Protein AF-A0A7W0J242-F1 (afdb_monomer_lite)

Secondary structure (DSSP, 8-state):
-HHHHHHHHHHHHHHHHH-------EE----BSSEEEE-TT--S-EE--TT-EE-TT-EEEE-TT-B-

Sequence (68 aa):
MKKIFLIILVNVCFFMFVSTVYAAAGKIAKLSGEVSWRDKANVPYKKAKEGMDFEAGCWIKTGKDGWA

Foldseek 3Di:
DVVVVVVVVVVVVVVVVVPPPPDFPDFQQDKDDFKWKDAQPDPDTDGDDHRDTHHDRMDMDADVVIDD

Structure (mmCIF, N/CA/C/O backbone):
data_AF-A0A7W0J242-F1
#
_entry.id   AF-A0A7W0J242-F1
#
loop_
_atom_site.group_PDB
_atom_site.id
_atom_site.type_symbol
_atom_site.label_atom_id
_atom_site.label_alt_id
_atom_site.label_comp_id
_atom_site.label_asym_id
_atom_site.label_entity_id
_atom_site.label_seq_id
_atom_site.pdbx_PDB_ins_code
_atom_site.Cartn_x
_atom_site.Cartn_y
_atom_site.Cartn_z
_atom_site.occupancy
_atom_site.B_iso_or_equiv
_atom_site.auth_seq_id
_atom_site.auth_comp_id
_atom_site.auth_asym_id
_atom_site.auth_atom_id
_atom_site.pdbx_PDB_model_num
ATOM 1 N N . MET A 1 1 ? 19.110 11.830 -46.229 1.00 60.94 1 MET A N 1
ATOM 2 C CA . MET A 1 1 ? 19.765 11.312 -45.003 1.00 60.94 1 MET A CA 1
ATOM 3 C C . MET A 1 1 ? 19.385 12.083 -43.736 1.00 60.94 1 MET A C 1
ATOM 5 O O . MET A 1 1 ? 18.834 11.461 -42.842 1.00 60.94 1 MET A O 1
ATOM 9 N N . LYS A 1 2 ? 19.557 13.416 -43.663 1.00 70.00 2 LYS A N 1
ATOM 10 C CA . LYS A 1 2 ? 19.229 14.210 -42.451 1.00 70.00 2 LYS A CA 1
ATOM 11 C C . LYS A 1 2 ? 17.776 14.065 -41.952 1.00 70.00 2 LYS A C 1
ATOM 13 O O . LYS A 1 2 ? 17.556 13.951 -40.756 1.00 70.00 2 LYS A O 1
ATOM 18 N N . LYS A 1 3 ? 16.793 14.006 -42.861 1.00 77.75 3 LYS A N 1
ATOM 19 C CA . LYS A 1 3 ? 15.362 13.867 -42.51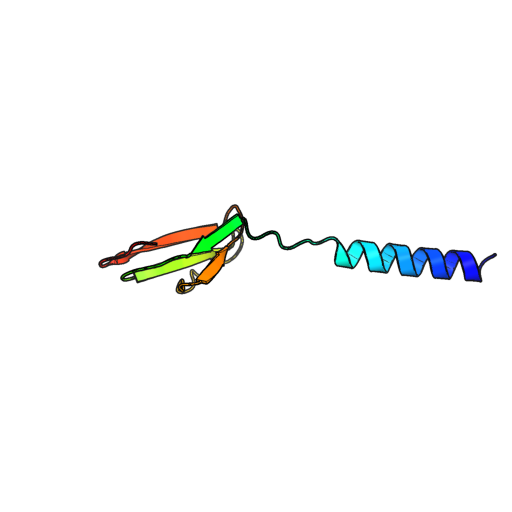3 1.00 77.75 3 LYS A CA 1
ATOM 20 C C . LYS A 1 3 ? 15.007 12.495 -41.922 1.00 77.75 3 LYS A C 1
ATOM 22 O O . LYS A 1 3 ? 14.233 12.424 -40.981 1.00 77.75 3 LYS A O 1
ATOM 27 N N . ILE A 1 4 ? 15.607 11.424 -42.446 1.00 87.75 4 ILE A N 1
ATOM 28 C CA . ILE A 1 4 ? 15.377 10.047 -41.973 1.00 87.75 4 ILE A CA 1
ATOM 29 C C . ILE A 1 4 ? 15.958 9.876 -40.567 1.00 87.75 4 ILE A C 1
ATOM 31 O O . ILE A 1 4 ? 15.293 9.341 -39.689 1.00 87.75 4 ILE A O 1
ATOM 35 N N . PHE A 1 5 ? 17.157 10.414 -40.335 1.00 86.94 5 PHE A N 1
ATOM 36 C CA . PHE A 1 5 ? 17.776 10.427 -39.011 1.00 86.94 5 PHE A CA 1
ATOM 37 C C . PHE A 1 5 ? 16.901 11.142 -37.971 1.00 86.94 5 PHE A C 1
ATOM 39 O O . PHE A 1 5 ? 16.721 10.644 -36.865 1.00 86.94 5 PHE A O 1
ATOM 46 N N . LEU A 1 6 ? 16.297 12.271 -38.348 1.00 89.56 6 LEU A N 1
ATOM 47 C CA . LEU A 1 6 ? 15.434 13.054 -37.464 1.00 89.56 6 LEU A CA 1
ATOM 48 C C . LEU A 1 6 ? 14.137 12.305 -37.114 1.00 89.56 6 LEU A C 1
ATOM 50 O O . LEU A 1 6 ? 13.715 12.317 -35.964 1.00 89.56 6 LEU A O 1
ATOM 54 N N . ILE A 1 7 ? 13.553 11.584 -38.076 1.00 90.31 7 ILE A N 1
ATOM 55 C CA . ILE A 1 7 ? 12.378 10.729 -37.841 1.00 90.31 7 ILE A CA 1
ATOM 56 C C . ILE A 1 7 ? 12.720 9.593 -36.871 1.00 90.31 7 ILE A C 1
ATOM 58 O O . ILE A 1 7 ? 11.960 9.341 -35.938 1.00 90.31 7 ILE A O 1
ATOM 62 N N . ILE A 1 8 ? 13.865 8.932 -37.054 1.00 90.44 8 ILE A N 1
ATOM 63 C CA . ILE A 1 8 ? 14.314 7.859 -36.157 1.00 90.44 8 ILE A CA 1
ATOM 64 C C . ILE A 1 8 ? 14.539 8.410 -34.745 1.00 90.44 8 ILE A C 1
ATOM 66 O O . ILE A 1 8 ? 14.046 7.829 -33.785 1.00 90.44 8 ILE A O 1
ATOM 70 N N . LEU A 1 9 ? 15.207 9.560 -34.617 1.00 90.38 9 LEU A N 1
ATOM 71 C CA . LEU A 1 9 ? 15.480 10.187 -33.325 1.00 90.38 9 LEU A CA 1
ATOM 72 C C . LEU A 1 9 ? 14.191 1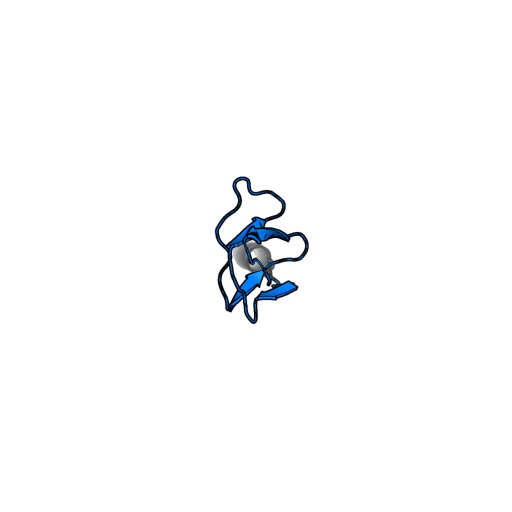0.540 -32.568 1.00 90.38 9 LEU A C 1
ATOM 74 O O . LEU A 1 9 ? 14.074 10.239 -31.384 1.00 90.38 9 LEU A O 1
ATOM 78 N N . VAL A 1 10 ? 13.203 11.123 -33.255 1.00 88.31 10 VAL A N 1
ATOM 79 C CA . VAL A 1 10 ? 11.901 11.459 -32.656 1.00 88.31 10 VAL A CA 1
ATOM 80 C C . VAL A 1 10 ? 11.168 10.206 -32.186 1.00 88.31 10 VAL A C 1
ATOM 82 O O . VAL A 1 10 ? 10.633 10.199 -31.080 1.00 88.31 10 VAL A O 1
ATOM 85 N N . ASN A 1 11 ? 11.182 9.134 -32.981 1.00 85.25 11 ASN A N 1
ATOM 86 C CA . ASN A 1 11 ? 10.552 7.875 -32.587 1.00 85.25 11 ASN A CA 1
ATOM 87 C C . ASN A 1 11 ? 11.255 7.259 -31.371 1.00 85.25 11 ASN A C 1
ATOM 89 O O . ASN A 1 11 ? 10.585 6.884 -30.417 1.00 85.25 11 ASN A O 1
ATOM 93 N N . VAL A 1 12 ? 12.589 7.217 -31.350 1.00 85.56 12 VAL A N 1
ATOM 94 C CA . VAL A 1 12 ? 13.354 6.684 -30.210 1.00 85.56 12 VAL A CA 1
ATOM 95 C C . VAL A 1 12 ? 13.067 7.476 -28.930 1.00 85.56 12 VAL A C 1
ATOM 97 O O . VAL A 1 12 ? 12.799 6.874 -27.892 1.00 85.56 12 VAL A O 1
ATOM 100 N N . CYS A 1 13 ? 13.033 8.811 -28.996 1.00 82.38 13 CYS A N 1
ATOM 101 C CA . CYS A 1 13 ? 12.656 9.644 -27.851 1.00 82.38 13 CYS A CA 1
ATOM 102 C C . CYS A 1 13 ? 11.212 9.400 -27.394 1.00 82.38 13 CYS A C 1
ATOM 104 O O . CYS A 1 13 ? 10.955 9.351 -26.193 1.00 82.38 13 CYS A O 1
ATOM 106 N N . PHE A 1 14 ? 10.279 9.217 -28.332 1.00 78.44 14 PHE A N 1
ATOM 107 C CA . PHE A 1 14 ? 8.885 8.922 -28.013 1.00 78.44 14 PHE A CA 1
ATOM 108 C C . PHE A 1 14 ? 8.742 7.563 -27.315 1.00 78.44 14 PHE A C 1
ATOM 110 O O . PHE A 1 14 ? 8.112 7.479 -26.266 1.00 78.44 14 PHE A O 1
ATOM 117 N N . PHE A 1 15 ? 9.396 6.516 -27.825 1.00 74.44 15 PHE A N 1
ATOM 118 C CA . PHE A 1 15 ? 9.347 5.181 -27.222 1.00 74.44 15 PHE A CA 1
ATOM 119 C C . PHE A 1 15 ? 9.990 5.127 -25.830 1.00 74.44 15 PHE A C 1
ATOM 121 O O . PHE A 1 15 ? 9.448 4.456 -24.954 1.00 74.44 15 PHE A O 1
ATOM 128 N N . MET A 1 16 ? 11.072 5.878 -25.583 1.00 71.69 16 MET A N 1
ATOM 129 C CA . MET A 1 16 ? 11.681 5.968 -24.246 1.00 71.69 16 MET A CA 1
ATOM 130 C C . MET A 1 16 ? 10.736 6.570 -23.196 1.00 71.69 16 MET A C 1
ATOM 132 O O . MET A 1 16 ? 10.793 6.186 -22.027 1.00 71.69 16 MET A O 1
ATOM 136 N N . PHE A 1 17 ? 9.850 7.485 -23.595 1.00 62.44 17 PHE A N 1
ATOM 137 C CA . PHE A 1 17 ? 8.908 8.124 -22.673 1.00 62.44 17 PHE A CA 1
ATOM 138 C C . PHE A 1 17 ? 7.727 7.216 -22.299 1.00 62.44 17 PHE A C 1
ATOM 140 O O . PHE A 1 17 ? 7.125 7.388 -21.245 1.00 62.44 17 PHE A O 1
ATOM 147 N N . VAL A 1 18 ? 7.406 6.228 -23.139 1.00 62.88 18 VAL A N 1
ATOM 148 C CA . VAL A 1 18 ? 6.284 5.297 -22.919 1.00 62.88 18 VAL A CA 1
ATOM 149 C C . VAL A 1 18 ? 6.708 4.071 -22.093 1.00 62.88 18 VAL A C 1
ATOM 151 O O . VAL A 1 18 ? 5.869 3.388 -21.514 1.00 62.88 18 VAL A O 1
ATOM 154 N N . SER A 1 19 ? 8.011 3.798 -21.978 1.00 56.47 19 SER A N 1
ATOM 155 C CA . SER A 1 19 ? 8.542 2.620 -21.274 1.00 56.47 19 SER A CA 1
ATOM 156 C C . SER A 1 19 ? 8.516 2.677 -19.739 1.00 56.47 19 SER A C 1
ATOM 158 O O . SER A 1 19 ? 8.948 1.719 -19.099 1.00 56.47 19 SER A O 1
ATOM 160 N N . THR A 1 20 ? 7.976 3.726 -19.111 1.00 58.00 20 THR A N 1
ATOM 161 C CA . THR A 1 20 ? 7.667 3.678 -17.672 1.00 58.00 20 THR A CA 1
ATOM 162 C C . THR A 1 20 ? 6.369 2.901 -17.465 1.00 58.00 20 THR A C 1
ATOM 164 O O . THR A 1 20 ? 5.297 3.474 -17.272 1.00 58.00 20 THR A O 1
ATOM 167 N N . VAL A 1 21 ? 6.458 1.576 -17.560 1.00 57.84 21 VAL A N 1
ATOM 168 C CA . VAL A 1 21 ? 5.353 0.677 -17.231 1.00 57.84 21 VAL A CA 1
ATOM 169 C C . VAL A 1 21 ? 5.117 0.770 -15.725 1.00 57.84 21 VAL A C 1
ATOM 171 O O . VAL A 1 21 ? 5.898 0.249 -14.932 1.00 57.84 21 VAL A O 1
ATOM 174 N N . TYR A 1 22 ? 4.051 1.472 -15.345 1.00 62.75 22 TYR A N 1
ATOM 175 C CA . TYR A 1 22 ? 3.509 1.491 -13.989 1.00 62.75 22 TYR A CA 1
ATOM 176 C C . TYR A 1 22 ? 2.989 0.083 -13.675 1.00 62.75 22 TYR A C 1
ATOM 178 O O . TYR A 1 22 ? 1.882 -0.289 -14.065 1.00 62.75 22 TYR A O 1
ATOM 186 N N . ALA A 1 23 ? 3.833 -0.748 -13.068 1.00 70.12 23 ALA A N 1
ATOM 187 C CA . ALA A 1 23 ? 3.470 -2.103 -12.684 1.00 70.12 23 ALA A CA 1
ATOM 188 C C . ALA A 1 23 ? 2.957 -2.079 -11.242 1.00 70.12 23 ALA A C 1
ATOM 190 O O . ALA A 1 23 ? 3.742 -2.007 -10.293 1.00 70.12 23 ALA A O 1
ATOM 191 N N . ALA A 1 24 ? 1.635 -2.146 -11.079 1.00 80.12 24 ALA A N 1
ATOM 192 C CA . ALA A 1 24 ? 1.042 -2.382 -9.772 1.00 80.12 24 ALA A CA 1
ATOM 193 C C . ALA A 1 24 ? 1.615 -3.685 -9.187 1.00 80.12 24 ALA A C 1
ATOM 195 O O . ALA A 1 24 ? 1.601 -4.730 -9.838 1.00 80.12 24 ALA A O 1
ATOM 196 N N . ALA A 1 25 ? 2.123 -3.625 -7.958 1.00 85.69 25 ALA A N 1
ATOM 197 C CA . ALA A 1 25 ? 2.574 -4.808 -7.230 1.00 85.69 25 ALA A CA 1
ATOM 198 C C . ALA A 1 25 ? 1.398 -5.607 -6.661 1.00 85.69 25 ALA A C 1
ATOM 200 O O . ALA A 1 25 ? 1.516 -6.808 -6.429 1.00 85.69 25 ALA A O 1
ATOM 201 N N . GLY A 1 26 ? 0.264 -4.949 -6.438 1.00 88.25 26 GLY A N 1
ATOM 202 C CA . GLY A 1 26 ? -0.952 -5.585 -5.969 1.00 88.25 26 GLY A CA 1
ATOM 203 C C . GLY A 1 26 ? -2.118 -4.612 -5.903 1.00 88.25 26 GLY A C 1
ATOM 204 O O . GLY A 1 26 ? -1.985 -3.430 -6.223 1.00 88.25 26 GLY A O 1
ATOM 205 N N . LYS A 1 27 ? -3.264 -5.139 -5.470 1.00 91.75 27 LYS A N 1
ATOM 206 C CA . LYS A 1 27 ? -4.525 -4.412 -5.329 1.00 91.75 27 LYS A CA 1
ATOM 207 C C . LYS A 1 27 ? -5.156 -4.722 -3.977 1.00 91.75 27 LYS A C 1
ATOM 209 O O . LYS A 1 27 ? -5.237 -5.888 -3.595 1.00 91.75 27 LYS A O 1
ATOM 214 N N . ILE A 1 28 ? -5.633 -3.701 -3.269 1.00 91.94 28 ILE A N 1
ATOM 215 C CA . ILE A 1 28 ? -6.342 -3.872 -1.993 1.00 91.94 28 ILE A CA 1
ATOM 216 C C . ILE A 1 28 ? -7.718 -4.474 -2.284 1.00 91.94 28 ILE A C 1
ATOM 218 O O . ILE A 1 28 ? -8.594 -3.794 -2.815 1.00 91.94 28 ILE A O 1
ATOM 222 N N . ALA A 1 29 ? -7.916 -5.755 -1.975 1.00 93.25 29 ALA A N 1
ATOM 223 C CA . ALA A 1 29 ? -9.163 -6.451 -2.298 1.00 93.25 29 ALA A CA 1
ATOM 224 C C . ALA A 1 29 ? -10.325 -6.019 -1.393 1.00 93.25 29 ALA A C 1
ATOM 226 O O . ALA A 1 29 ? -11.435 -5.810 -1.878 1.00 93.25 29 ALA A O 1
ATOM 227 N N . LYS A 1 30 ? -10.059 -5.884 -0.092 1.00 94.06 30 LYS A N 1
ATOM 228 C CA . LYS A 1 30 ? -10.997 -5.414 0.931 1.00 94.06 30 LYS A CA 1
ATOM 229 C C . LYS A 1 30 ? -10.235 -4.683 2.023 1.00 94.06 30 L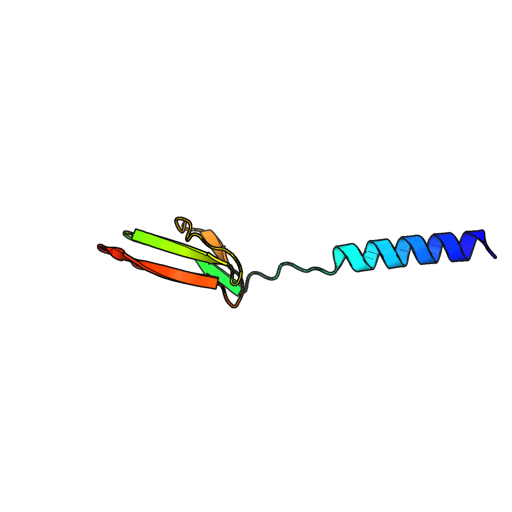YS A C 1
ATOM 231 O O . LYS A 1 30 ? -9.068 -4.981 2.239 1.00 94.06 30 LYS A O 1
ATOM 236 N N . LEU A 1 31 ? -10.896 -3.768 2.721 1.00 94.62 31 LEU A N 1
ATOM 237 C CA . LEU A 1 31 ? -10.346 -3.148 3.921 1.00 94.62 31 LEU A CA 1
ATOM 238 C C . LEU A 1 31 ? -11.433 -2.857 4.951 1.00 94.62 31 LEU A C 1
ATOM 240 O O . LEU A 1 31 ? -12.600 -2.669 4.622 1.00 94.62 31 LEU A O 1
ATOM 244 N N . SER A 1 32 ? -11.032 -2.787 6.214 1.00 94.88 32 SER A N 1
ATOM 245 C CA . SER A 1 32 ? -11.892 -2.417 7.336 1.00 94.88 32 SER A CA 1
ATOM 246 C C . SER A 1 32 ? -11.193 -1.397 8.222 1.00 94.88 32 SER A C 1
ATOM 248 O O . SER A 1 32 ? -9.965 -1.355 8.272 1.00 94.88 32 SER A O 1
ATOM 250 N N . GLY A 1 33 ? -11.988 -0.586 8.921 1.00 94.50 33 GLY A N 1
ATOM 251 C CA . GLY A 1 33 ? -11.511 0.403 9.881 1.00 94.50 33 GLY A CA 1
ATOM 252 C C . GLY A 1 33 ? -10.609 1.470 9.267 1.00 94.50 33 GLY A C 1
ATOM 253 O O . GLY A 1 33 ? -10.777 1.898 8.120 1.00 94.50 33 GLY A O 1
ATOM 254 N N . GLU A 1 34 ? -9.661 1.952 10.064 1.00 94.88 34 GLU A N 1
ATOM 255 C CA . GLU A 1 34 ? -8.724 2.979 9.629 1.00 94.88 34 GLU A CA 1
ATOM 256 C C . GLU A 1 34 ? -7.532 2.356 8.903 1.00 94.88 34 GLU A C 1
ATOM 258 O O . GLU A 1 34 ? -6.659 1.746 9.517 1.00 94.88 34 GLU A O 1
ATOM 263 N N . VAL A 1 35 ? -7.462 2.557 7.588 1.00 95.44 35 VAL A N 1
ATOM 264 C CA . VAL A 1 35 ? -6.300 2.178 6.779 1.00 95.44 35 VAL A CA 1
ATOM 265 C C . VAL A 1 35 ? -5.811 3.385 5.999 1.00 95.44 35 VAL A C 1
ATOM 267 O O . VAL A 1 35 ? -6.577 4.102 5.350 1.00 95.44 35 VAL A O 1
ATOM 270 N N . SER A 1 36 ? -4.511 3.623 6.079 1.00 94.00 36 SER A N 1
ATOM 271 C CA . SER A 1 36 ? -3.812 4.665 5.343 1.00 94.00 36 SER A CA 1
ATOM 272 C C . SER A 1 36 ? -2.655 4.066 4.562 1.00 94.00 36 SER A C 1
ATOM 274 O O . SER A 1 36 ? -2.109 3.033 4.932 1.00 94.00 36 SER A O 1
ATOM 276 N N . TRP A 1 37 ? -2.260 4.725 3.488 1.00 92.06 37 TRP A N 1
ATOM 277 C CA . TRP A 1 37 ? -1.188 4.287 2.615 1.00 92.06 37 TRP A CA 1
ATOM 278 C C . TRP A 1 37 ? -0.304 5.467 2.217 1.00 92.06 37 TRP A C 1
ATOM 280 O O . TRP A 1 37 ? -0.719 6.627 2.302 1.00 92.06 37 TRP A O 1
ATOM 290 N N . ARG A 1 38 ? 0.922 5.184 1.787 1.00 90.94 38 ARG A N 1
ATOM 291 C CA . ARG A 1 38 ? 1.788 6.158 1.119 1.00 90.94 38 ARG A CA 1
ATOM 292 C C . ARG A 1 38 ? 2.739 5.475 0.149 1.00 90.94 38 ARG A C 1
ATOM 294 O O . ARG A 1 38 ? 3.201 4.364 0.415 1.00 90.94 38 ARG A O 1
ATOM 301 N N . ASP A 1 39 ? 3.095 6.200 -0.900 1.00 86.81 39 ASP A N 1
ATOM 302 C CA . ASP A 1 39 ? 4.195 5.834 -1.785 1.00 86.81 39 ASP A CA 1
ATOM 303 C C . ASP A 1 39 ? 5.544 6.010 -1.082 1.00 86.81 39 ASP A C 1
ATOM 305 O O . ASP A 1 39 ? 5.687 6.832 -0.170 1.00 86.81 39 ASP A O 1
ATOM 309 N N . LYS A 1 40 ? 6.560 5.285 -1.558 1.00 78.50 40 LYS A N 1
ATOM 310 C CA . LYS A 1 40 ? 7.932 5.271 -1.020 1.00 78.50 40 LYS A CA 1
ATOM 311 C C . LYS A 1 40 ? 8.508 6.660 -0.713 1.00 78.50 40 LYS A C 1
ATOM 313 O O . LYS A 1 40 ? 9.248 6.813 0.255 1.00 78.50 40 LYS A O 1
ATOM 318 N N . ALA A 1 41 ? 8.182 7.657 -1.537 1.00 72.56 41 ALA A N 1
ATOM 319 C CA . ALA A 1 41 ? 8.718 9.015 -1.455 1.00 72.56 41 ALA A CA 1
ATOM 320 C C . ALA A 1 41 ? 7.706 10.070 -0.969 1.00 72.56 41 ALA A C 1
ATOM 322 O O . ALA A 1 41 ? 8.052 11.246 -0.897 1.00 72.56 41 ALA A O 1
ATOM 323 N N . ASN A 1 42 ? 6.462 9.687 -0.653 1.00 69.81 42 ASN A N 1
ATOM 324 C CA . ASN A 1 42 ? 5.394 10.647 -0.386 1.00 69.81 42 ASN A CA 1
ATOM 325 C C . ASN A 1 42 ? 5.064 10.722 1.112 1.00 69.81 42 ASN A C 1
ATOM 327 O O . ASN A 1 42 ? 4.691 9.736 1.746 1.00 69.81 42 ASN A O 1
ATOM 331 N N . VAL A 1 43 ? 5.189 11.916 1.686 1.00 75.88 43 VAL A N 1
ATOM 332 C CA . VAL A 1 43 ? 4.636 12.273 2.998 1.00 75.88 43 VAL A CA 1
ATOM 333 C C . VAL A 1 43 ? 3.678 13.431 2.725 1.00 75.88 43 VAL A C 1
ATOM 335 O O . VAL A 1 43 ? 4.108 14.402 2.104 1.00 75.88 43 VAL A O 1
ATOM 338 N N . PRO A 1 44 ? 2.400 13.368 3.139 1.00 86.25 44 PRO A N 1
ATOM 339 C CA . PRO A 1 44 ? 1.827 12.531 4.200 1.00 86.25 44 PRO A CA 1
ATOM 340 C C . PRO A 1 44 ? 1.125 11.240 3.732 1.00 86.25 44 PRO A C 1
ATOM 342 O O . PRO A 1 44 ? 0.879 11.026 2.547 1.00 86.25 44 PRO A O 1
ATOM 345 N N . TYR A 1 45 ? 0.761 10.394 4.705 1.00 89.56 45 TYR A N 1
ATOM 346 C CA . TYR A 1 45 ? -0.130 9.249 4.490 1.00 89.56 45 TYR A CA 1
ATOM 347 C C . TYR A 1 45 ? -1.506 9.711 3.997 1.00 89.56 45 TYR A C 1
ATOM 349 O O . TYR A 1 45 ? -2.079 10.669 4.514 1.00 89.56 45 TYR A O 1
ATOM 357 N N . LYS A 1 46 ? -2.049 8.988 3.021 1.00 90.62 46 LYS A N 1
ATOM 358 C CA . LYS A 1 46 ? -3.386 9.185 2.458 1.00 90.62 46 LYS A CA 1
ATOM 359 C C . LYS A 1 46 ? -4.302 8.056 2.916 1.00 90.62 46 LYS A C 1
ATOM 361 O O . LYS A 1 46 ? -3.837 6.970 3.236 1.00 90.62 46 LYS A O 1
ATOM 366 N N . LYS A 1 47 ? -5.616 8.277 2.918 1.00 92.94 47 LYS A N 1
ATOM 367 C CA . LYS A 1 47 ? -6.582 7.215 3.237 1.00 92.94 47 LYS A CA 1
ATOM 368 C C . LYS A 1 47 ? -6.561 6.132 2.150 1.00 92.94 47 LYS A C 1
ATOM 370 O O . LYS A 1 47 ? -6.631 6.462 0.964 1.00 92.94 47 LYS A O 1
ATOM 375 N N . ALA A 1 48 ? -6.447 4.867 2.552 1.00 93.25 48 ALA A N 1
ATOM 376 C CA . ALA A 1 48 ? -6.504 3.72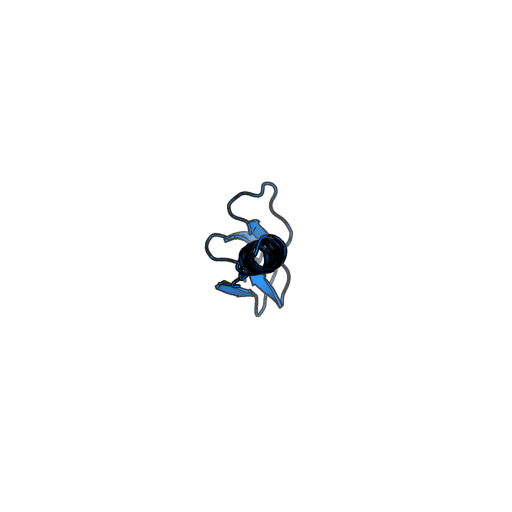8 1.638 1.00 93.25 48 ALA A CA 1
ATOM 377 C C . ALA A 1 48 ? -7.955 3.447 1.226 1.00 93.25 48 ALA A C 1
ATOM 379 O O . ALA A 1 48 ? -8.897 3.796 1.944 1.00 93.25 48 ALA A O 1
ATOM 380 N N . LYS A 1 49 ? -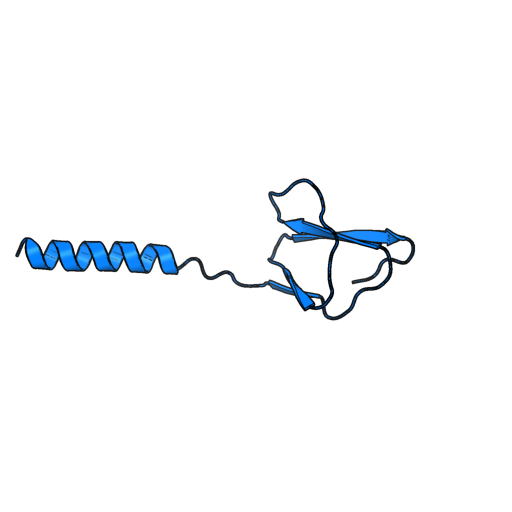8.138 2.855 0.045 1.00 93.31 49 LYS A N 1
ATOM 381 C CA . LYS A 1 49 ? -9.454 2.510 -0.505 1.00 93.31 49 LYS A CA 1
ATOM 382 C C . LYS A 1 49 ? -9.433 1.095 -1.063 1.00 93.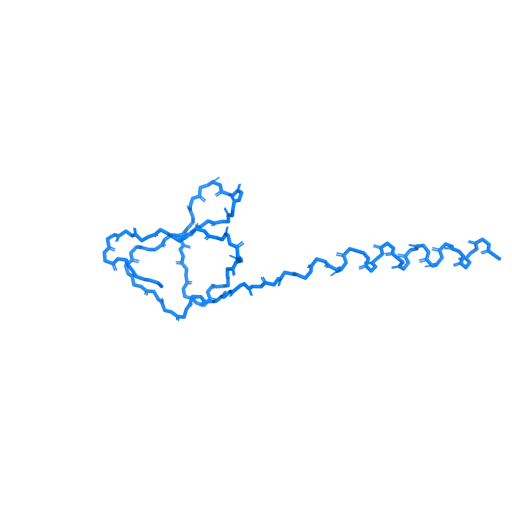31 49 LYS A C 1
ATOM 384 O O . LYS A 1 49 ? -8.405 0.647 -1.563 1.00 93.31 49 LYS A O 1
ATOM 389 N N . GLU A 1 50 ? -10.573 0.419 -1.002 1.00 94.44 50 GLU A N 1
ATOM 390 C CA . GLU A 1 50 ? -10.741 -0.862 -1.681 1.00 94.44 50 GLU A CA 1
ATOM 391 C C . GLU A 1 50 ? -10.595 -0.677 -3.189 1.00 94.44 50 GLU A C 1
ATOM 393 O O . GLU A 1 50 ? -10.970 0.351 -3.756 1.00 94.44 50 GLU A O 1
ATOM 398 N N . GLY A 1 51 ? -10.013 -1.677 -3.832 1.00 92.00 51 GLY A N 1
ATOM 399 C CA . GLY A 1 51 ? -9.709 -1.669 -5.250 1.00 92.00 51 GLY A CA 1
ATOM 400 C C . GLY A 1 51 ? -8.561 -0.744 -5.656 1.00 92.00 51 GLY A C 1
ATOM 401 O O . GLY A 1 51 ? -8.345 -0.571 -6.851 1.00 92.00 51 GLY A O 1
ATOM 402 N N . MET A 1 52 ? -7.836 -0.161 -4.702 1.00 90.06 52 MET A N 1
ATOM 403 C CA . MET A 1 52 ? -6.642 0.632 -4.974 1.00 90.06 52 MET A CA 1
ATOM 404 C C . MET A 1 52 ? -5.474 -0.269 -5.358 1.00 90.06 52 MET A C 1
ATOM 406 O O . MET A 1 52 ? -5.152 -1.208 -4.627 1.00 90.06 52 MET A O 1
ATOM 410 N N . ASP A 1 53 ? -4.826 0.065 -6.465 1.00 91.62 53 ASP A N 1
ATOM 411 C CA . ASP A 1 53 ? -3.553 -0.525 -6.854 1.00 91.62 53 ASP A CA 1
ATOM 412 C C . ASP A 1 53 ? -2.410 0.148 -6.083 1.00 91.62 53 ASP A C 1
ATOM 414 O O . ASP A 1 53 ? -2.453 1.350 -5.810 1.00 91.62 53 ASP A O 1
ATOM 418 N N . PHE A 1 54 ? -1.390 -0.623 -5.715 1.00 87.31 54 PHE A N 1
ATOM 419 C CA . PHE A 1 54 ? -0.200 -0.112 -5.040 1.00 87.31 54 PHE A CA 1
ATOM 420 C C . PHE A 1 54 ? 1.071 -0.723 -5.624 1.00 87.31 54 PHE A C 1
ATOM 422 O O . PHE A 1 54 ? 1.076 -1.855 -6.108 1.00 87.31 54 PHE A O 1
ATOM 429 N N . GLU A 1 55 ? 2.166 0.027 -5.564 1.00 87.62 55 GLU A N 1
ATOM 430 C CA . GLU A 1 55 ? 3.476 -0.411 -6.046 1.00 87.62 55 GLU A CA 1
ATOM 431 C C . GLU A 1 55 ? 4.305 -1.099 -4.955 1.00 87.62 55 GLU A C 1
ATOM 433 O O . GLU A 1 55 ? 4.056 -0.971 -3.750 1.00 87.62 55 GLU A O 1
ATOM 438 N N . ALA A 1 56 ? 5.348 -1.811 -5.384 1.00 85.12 56 ALA A N 1
ATOM 439 C CA . ALA A 1 56 ? 6.321 -2.394 -4.478 1.00 85.12 56 ALA A CA 1
ATOM 440 C C . ALA A 1 56 ? 7.057 -1.272 -3.737 1.00 85.12 56 ALA A C 1
ATOM 442 O O . ALA A 1 56 ? 7.630 -0.364 -4.339 1.00 85.12 56 ALA A O 1
ATOM 443 N N . GLY A 1 57 ? 7.047 -1.336 -2.408 1.00 86.62 57 GLY A N 1
ATOM 444 C CA . GLY A 1 57 ? 7.510 -0.220 -1.597 1.00 86.62 57 GLY A CA 1
ATOM 445 C C . GLY A 1 57 ? 6.456 0.879 -1.410 1.00 86.62 57 GLY A C 1
ATOM 446 O O . GLY A 1 57 ? 6.803 2.044 -1.231 1.00 86.62 57 GLY A O 1
ATOM 447 N N . CYS A 1 58 ? 5.172 0.536 -1.413 1.00 88.56 58 CYS A N 1
ATOM 448 C CA . CYS A 1 58 ? 4.172 1.302 -0.676 1.00 88.56 58 CYS A CA 1
ATOM 449 C C . CYS A 1 58 ? 4.137 0.880 0.797 1.00 88.56 58 CYS A C 1
ATOM 451 O O . CYS A 1 58 ? 4.420 -0.263 1.152 1.00 88.56 58 CYS A O 1
ATOM 453 N N . TRP A 1 59 ? 3.792 1.828 1.666 1.00 90.75 59 TRP A N 1
ATOM 454 C CA . TRP A 1 59 ? 3.637 1.610 3.100 1.00 90.75 59 TRP A CA 1
ATOM 455 C C . TRP A 1 59 ? 2.151 1.655 3.433 1.00 90.75 59 TRP A C 1
ATOM 457 O O . TRP A 1 59 ? 1.519 2.688 3.223 1.00 90.75 59 TRP A O 1
ATOM 467 N N . ILE A 1 60 ? 1.616 0.570 3.990 1.00 90.56 60 ILE A N 1
ATOM 468 C CA . ILE A 1 60 ? 0.260 0.508 4.543 1.00 90.56 60 ILE A CA 1
ATOM 469 C C . ILE A 1 60 ? 0.358 0.679 6.060 1.00 90.56 60 ILE A C 1
ATOM 471 O O . ILE A 1 60 ? 1.177 0.042 6.719 1.00 90.56 60 ILE A O 1
ATOM 475 N N . LYS A 1 61 ? -0.477 1.551 6.616 1.00 92.38 61 LYS A N 1
ATOM 476 C CA . LYS A 1 61 ? -0.627 1.767 8.053 1.00 92.38 61 LYS A CA 1
ATOM 477 C C . LYS A 1 61 ? -2.075 1.508 8.441 1.00 92.38 61 LYS A C 1
ATOM 479 O O . LYS A 1 61 ? -2.974 2.185 7.947 1.00 92.38 61 LYS A O 1
ATOM 484 N N . THR A 1 62 ? -2.279 0.576 9.359 1.00 94.94 62 THR A N 1
ATOM 485 C CA . THR A 1 62 ? -3.574 0.319 9.989 1.00 94.94 62 THR A CA 1
ATOM 486 C C . THR A 1 62 ? -3.686 1.083 11.312 1.00 94.94 62 THR A C 1
ATOM 488 O O . THR A 1 62 ? -2.693 1.330 12.001 1.00 94.94 62 THR A O 1
ATOM 491 N N . GLY A 1 63 ? -4.897 1.534 11.620 1.00 93.25 63 GLY A N 1
ATOM 492 C CA . GLY A 1 63 ? -5.285 2.227 12.844 1.00 93.25 63 GLY A CA 1
ATOM 493 C C . GLY A 1 63 ? -6.387 1.460 13.569 1.00 93.25 63 GLY A C 1
ATOM 494 O O . GLY A 1 63 ? -6.383 0.228 13.588 1.00 93.25 63 GLY A O 1
ATOM 495 N N . LYS A 1 64 ? -7.339 2.179 14.173 1.00 94.94 64 LYS A N 1
ATOM 496 C CA . LYS A 1 64 ? -8.423 1.549 14.935 1.00 94.94 64 LYS A CA 1
ATOM 497 C C . LYS A 1 64 ? -9.262 0.629 14.038 1.00 94.94 64 LYS A C 1
ATOM 499 O O . LYS A 1 64 ? -9.699 1.044 12.963 1.00 94.94 64 LYS A O 1
ATOM 504 N N . ASP A 1 65 ? -9.453 -0.612 14.490 1.00 93.69 65 ASP A N 1
ATOM 505 C CA . ASP A 1 65 ? -10.189 -1.676 13.785 1.00 93.69 65 ASP A CA 1
ATOM 506 C C . ASP A 1 65 ? -9.705 -1.904 12.330 1.00 93.69 65 ASP A C 1
ATOM 508 O O . ASP A 1 65 ? -10.462 -2.354 11.466 1.00 93.69 65 ASP A O 1
ATOM 512 N N . GLY A 1 66 ? -8.441 -1.544 12.059 1.00 91.62 66 GLY A N 1
ATOM 513 C CA . GLY A 1 66 ? -7.838 -1.462 10.731 1.00 91.62 66 GLY A CA 1
ATOM 514 C C . GLY A 1 66 ? -7.316 -2.798 10.197 1.00 91.62 66 GLY A C 1
ATOM 515 O O . GLY A 1 66 ? -6.469 -3.427 10.830 1.00 91.62 66 GLY A O 1
ATOM 516 N N . TRP A 1 67 ? -7.745 -3.186 8.995 1.00 89.75 67 TRP A N 1
ATOM 517 C CA . TRP A 1 67 ? -7.264 -4.369 8.263 1.00 89.75 67 TRP A CA 1
ATOM 518 C C . TRP A 1 67 ? -7.326 -4.117 6.749 1.00 89.75 67 TRP A C 1
ATOM 520 O O . TRP A 1 67 ? -8.263 -3.460 6.298 1.00 89.75 67 TRP A O 1
ATOM 530 N N . ALA A 1 68 ? -6.348 -4.601 5.978 1.00 81.25 68 ALA A N 1
ATOM 531 C CA . ALA A 1 68 ? -6.254 -4.442 4.521 1.00 81.25 68 ALA A CA 1
ATOM 532 C C . ALA A 1 68 ? -5.381 -5.529 3.886 1.00 81.25 68 ALA A C 1
ATOM 534 O O . ALA A 1 68 ? -4.456 -6.001 4.589 1.00 81.25 68 ALA A O 1
#

Radius of gyration: 19.68 Å; chains: 1; bounding box: 32×21×60 Å

pLDDT: mean 84.75, std 10.7, range [56.47, 95.44]